Protein AF-A0A0N1IC76-F1 (afdb_monomer_lite)

Organism: Papilio machaon (NCBI:txid76193)

Secondary structure (DSSP, 8-state):
--------TT-SS--TTSS-TTS-HHHHHHHHHHHHHHHHHHHHHHHIIIII---SHHHHHHHHHHHHHHHHHHHHHHHHHHHHHHHHH----HHHHHHHHHHHHHHHHHHHHHHHHHT--

Structure (mmCIF, N/CA/C/O backbone):
data_AF-A0A0N1IC76-F1
#
_entry.id   AF-A0A0N1IC76-F1
#
loop_
_atom_site.group_PDB
_atom_site.id
_atom_site.type_symbol
_atom_site.label_atom_id
_atom_site.label_alt_id
_atom_site.label_comp_id
_atom_site.label_asym_id
_atom_site.label_entity_id
_atom_site.label_seq_id
_atom_site.pdbx_PDB_ins_code
_atom_site.Cartn_x
_atom_site.Cartn_y
_atom_site.Cartn_z
_atom_site.occupancy
_atom_site.B_iso_or_equiv
_atom_site.auth_seq_id
_atom_site.auth_comp_id
_atom_site.auth_asym_id
_atom_site.auth_atom_id
_atom_site.pdbx_PDB_model_num
ATOM 1 N N . MET A 1 1 ? -11.418 1.149 26.255 1.00 41.16 1 MET A N 1
ATOM 2 C CA . MET A 1 1 ? -11.822 -0.244 25.964 1.00 41.16 1 MET A CA 1
ATOM 3 C C . MET A 1 1 ? -10.660 -1.195 26.234 1.00 41.16 1 MET A C 1
ATOM 5 O O . MET A 1 1 ? -9.690 -1.192 25.490 1.00 41.16 1 MET A O 1
ATOM 9 N N . SER A 1 2 ? -10.721 -1.962 27.321 1.00 44.28 2 SER A N 1
ATOM 10 C CA . SER A 1 2 ? -9.754 -3.009 27.675 1.00 44.28 2 SER A CA 1
ATOM 11 C C . SER A 1 2 ? -10.360 -4.373 27.335 1.00 44.28 2 SER A C 1
ATOM 13 O O . SER A 1 2 ? -10.962 -5.020 28.189 1.00 44.28 2 SER A O 1
ATOM 15 N N . CYS A 1 3 ? -10.275 -4.785 26.073 1.00 51.03 3 CYS A N 1
ATOM 16 C CA . CYS A 1 3 ? -10.702 -6.116 25.638 1.00 51.03 3 CYS A CA 1
ATOM 17 C C . CYS A 1 3 ? -9.432 -6.891 25.272 1.00 51.03 3 CYS A C 1
ATOM 19 O O . CYS A 1 3 ? -8.650 -6.407 24.463 1.00 51.03 3 CYS A O 1
ATOM 21 N N . GLY A 1 4 ? -9.184 -8.020 25.940 1.00 60.69 4 GLY A N 1
ATOM 22 C CA . GLY A 1 4 ? -7.886 -8.700 25.997 1.00 60.69 4 GLY A CA 1
ATOM 23 C C . GLY A 1 4 ? -7.171 -8.841 24.651 1.00 60.69 4 GLY A C 1
ATOM 24 O O . GLY A 1 4 ? -7.616 -9.570 23.766 1.00 60.69 4 GLY A O 1
ATOM 25 N N . CYS A 1 5 ? -6.029 -8.166 24.529 1.00 61.59 5 CYS A N 1
ATOM 26 C CA . CYS A 1 5 ? -5.088 -8.318 23.424 1.00 61.59 5 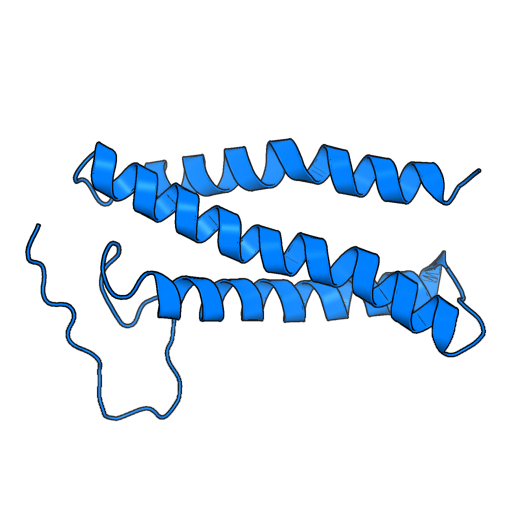CYS A CA 1
ATOM 27 C C . CYS A 1 5 ? -4.229 -9.578 23.637 1.00 61.59 5 CYS A C 1
ATOM 29 O O . CYS A 1 5 ? -3.007 -9.494 23.721 1.00 61.59 5 CYS A O 1
ATOM 31 N N . GLU A 1 6 ? -4.863 -10.736 23.820 1.00 64.62 6 GLU A N 1
ATOM 32 C CA . GLU A 1 6 ? -4.134 -11.975 24.080 1.00 64.62 6 GLU A CA 1
ATOM 33 C C . GLU A 1 6 ? -3.697 -12.614 22.760 1.00 64.62 6 GLU A C 1
ATOM 35 O O . GLU A 1 6 ? -4.513 -13.018 21.928 1.00 64.62 6 GLU A O 1
ATOM 40 N N . GLU A 1 7 ? -2.386 -12.662 22.542 1.00 63.03 7 GLU A N 1
ATOM 41 C CA . GLU A 1 7 ? -1.786 -13.299 21.377 1.00 63.03 7 GLU A CA 1
ATOM 42 C C . GLU A 1 7 ? -1.739 -14.823 21.561 1.00 63.03 7 GLU A C 1
ATOM 44 O O . GLU A 1 7 ? -1.282 -15.330 22.580 1.00 63.03 7 GLU A O 1
ATOM 49 N N . LYS A 1 8 ? -2.224 -15.587 20.572 1.00 64.00 8 LYS A N 1
ATOM 50 C CA . LYS A 1 8 ? -2.192 -17.059 20.626 1.00 64.00 8 LYS A CA 1
ATOM 51 C C . LYS A 1 8 ? -0.759 -17.562 20.374 1.00 64.00 8 LYS A C 1
ATOM 53 O O . LYS A 1 8 ? -0.281 -17.421 19.247 1.00 64.00 8 LYS A O 1
ATOM 58 N N . PRO A 1 9 ? -0.095 -18.220 21.343 1.00 65.38 9 PRO A N 1
ATOM 59 C CA . PRO A 1 9 ? 1.343 -18.510 21.272 1.00 65.38 9 PRO A CA 1
ATOM 60 C C . PRO A 1 9 ? 1.710 -19.682 20.345 1.00 65.38 9 PRO A C 1
ATOM 62 O O . PRO A 1 9 ? 2.877 -19.896 20.036 1.00 65.38 9 PRO A O 1
ATOM 65 N N . TRP A 1 10 ? 0.730 -20.457 19.873 1.00 65.12 10 TRP A N 1
ATOM 66 C CA . TRP A 1 10 ? 0.967 -21.731 19.178 1.00 65.12 10 TRP A CA 1
ATOM 67 C C . TRP A 1 10 ? 1.371 -21.592 17.701 1.00 65.12 10 TRP A C 1
ATOM 69 O O . TRP A 1 10 ? 1.649 -22.601 17.052 1.00 65.12 10 TRP A O 1
ATOM 79 N N . ARG A 1 11 ? 1.353 -20.381 17.122 1.00 69.25 11 ARG A N 1
ATOM 80 C CA . ARG A 1 11 ? 1.567 -20.180 15.680 1.00 69.25 11 ARG A CA 1
ATOM 81 C C . ARG A 1 11 ? 2.628 -19.124 15.391 1.00 69.25 11 ARG A C 1
ATOM 83 O O . ARG A 1 11 ? 2.499 -17.980 15.798 1.00 69.25 11 ARG A O 1
ATOM 90 N N . ASN A 1 12 ? 3.610 -19.483 14.562 1.00 71.75 12 ASN A N 1
ATOM 91 C CA . ASN A 1 12 ? 4.727 -18.612 14.160 1.00 71.75 12 ASN A CA 1
ATOM 92 C C . ASN A 1 12 ? 4.343 -17.519 13.128 1.00 71.75 12 ASN A C 1
ATOM 94 O O . ASN A 1 12 ? 5.196 -16.908 12.496 1.00 71.75 12 ASN A O 1
ATOM 98 N N . TYR A 1 13 ? 3.049 -17.301 12.877 1.00 73.75 13 TYR A N 1
ATOM 99 C CA . TYR A 1 13 ? 2.580 -16.236 11.990 1.00 73.75 13 TYR A CA 1
ATOM 100 C C . TYR A 1 13 ? 1.267 -15.654 12.499 1.00 73.75 13 TYR A C 1
ATOM 102 O O . TYR A 1 13 ? 0.348 -16.395 12.850 1.00 73.75 13 TYR A O 1
ATOM 110 N N . TYR A 1 14 ? 1.163 -14.329 12.486 1.00 75.94 14 TYR A N 1
ATOM 111 C CA . TYR A 1 14 ? -0.011 -13.582 12.931 1.00 75.94 14 TYR A CA 1
ATOM 112 C C . TYR A 1 14 ? -1.065 -13.497 11.808 1.00 75.94 14 TYR A C 1
ATOM 114 O O . TYR A 1 14 ? -0.721 -13.273 10.646 1.00 75.94 14 TYR A O 1
ATOM 122 N N . ARG A 1 15 ? -2.348 -13.714 12.125 1.00 79.06 15 ARG A N 1
ATOM 123 C CA . ARG A 1 15 ? -3.498 -13.507 11.223 1.00 79.06 15 ARG A CA 1
ATOM 124 C C . ARG A 1 15 ? -4.313 -12.323 11.717 1.00 79.06 15 ARG A C 1
ATOM 126 O O . ARG A 1 15 ? -4.383 -12.037 12.903 1.00 79.06 15 ARG A O 1
ATOM 133 N N . TYR A 1 16 ? -5.010 -11.697 10.777 1.00 74.81 16 TYR A N 1
ATOM 134 C CA . TYR A 1 16 ? -5.817 -10.509 11.030 1.00 74.81 16 TYR A CA 1
ATOM 135 C C . TYR A 1 16 ? -6.879 -10.693 12.133 1.00 74.81 16 TYR A C 1
ATOM 137 O O . TYR A 1 16 ? -7.124 -9.766 12.898 1.00 74.81 16 TYR A O 1
ATOM 145 N N . TYR A 1 17 ? -7.469 -11.888 12.241 1.00 75.56 17 TYR A N 1
ATOM 146 C CA . TYR A 1 17 ? -8.538 -12.210 13.198 1.00 75.56 17 TYR A CA 1
ATOM 147 C C . TYR A 1 17 ? -8.047 -12.884 14.491 1.00 75.56 17 TYR A C 1
ATOM 149 O O . TYR A 1 17 ? -8.853 -13.450 15.224 1.00 75.56 17 TYR A O 1
ATOM 157 N N . ASP A 1 18 ? -6.737 -12.890 14.766 1.00 74.00 18 ASP A N 1
ATOM 158 C CA . ASP A 1 18 ? -6.227 -13.528 15.987 1.00 74.00 18 ASP A CA 1
ATOM 159 C C . ASP A 1 18 ? -6.481 -12.677 17.246 1.00 74.00 18 ASP A C 1
ATOM 161 O O . ASP A 1 18 ? -6.692 -13.253 18.310 1.00 74.00 18 ASP A O 1
ATOM 165 N N . THR A 1 19 ? -6.518 -11.342 17.128 1.00 72.00 19 THR A N 1
ATOM 166 C CA . THR A 1 19 ? -6.900 -10.409 18.208 1.00 72.00 19 THR A CA 1
ATOM 167 C C . THR A 1 19 ? -8.152 -9.607 17.826 1.00 72.00 19 THR A C 1
ATOM 169 O O . THR A 1 19 ? -8.379 -9.380 16.627 1.00 72.00 19 THR A O 1
ATOM 172 N N . PRO A 1 20 ? -8.959 -9.148 18.806 1.00 72.69 20 PRO A N 1
ATOM 173 C CA . PRO A 1 20 ? -10.085 -8.250 18.540 1.00 72.69 20 PRO A CA 1
ATOM 174 C C . PRO A 1 20 ? -9.617 -6.943 17.882 1.00 72.69 20 PRO A C 1
ATOM 176 O O . PRO A 1 20 ? -8.442 -6.562 17.979 1.00 72.69 20 PRO A O 1
ATOM 179 N N . ASP A 1 21 ? -10.518 -6.271 17.167 1.00 68.44 21 ASP A N 1
ATOM 180 C CA . ASP A 1 21 ? -10.204 -4.992 16.532 1.00 68.44 21 ASP A CA 1
ATOM 181 C C . ASP A 1 21 ? -9.922 -3.915 17.595 1.00 68.44 21 ASP A C 1
ATOM 183 O O . ASP A 1 21 ? -10.458 -3.946 18.702 1.00 68.44 21 ASP A O 1
ATOM 187 N N . GLY A 1 22 ? -8.985 -3.006 17.304 1.00 65.81 22 GLY A N 1
ATOM 188 C CA . GLY A 1 22 ? -8.435 -2.056 18.282 1.00 65.81 22 GLY A CA 1
ATOM 189 C C . GLY A 1 22 ? -7.202 -2.545 19.058 1.00 65.81 22 GLY A C 1
ATOM 190 O O . GLY A 1 22 ? -6.476 -1.718 19.605 1.00 65.81 22 GLY A O 1
ATOM 191 N N . CYS A 1 23 ? -6.894 -3.847 19.048 1.00 70.00 23 CYS A N 1
ATOM 192 C CA . CYS A 1 23 ? -5.641 -4.406 19.577 1.00 70.00 23 CYS A CA 1
ATOM 193 C C . CYS A 1 23 ? -4.609 -4.646 18.464 1.00 70.00 23 CYS A C 1
ATOM 195 O O . CYS A 1 23 ? -4.969 -5.033 17.351 1.00 70.00 23 CYS A O 1
ATOM 197 N N . ASP A 1 24 ? -3.315 -4.495 18.783 1.00 74.25 24 ASP A N 1
ATOM 198 C CA . ASP A 1 24 ? -2.191 -4.867 17.903 1.00 74.25 24 ASP A CA 1
ATOM 199 C C . ASP A 1 24 ? -2.297 -4.295 16.470 1.00 74.25 24 ASP A C 1
ATOM 201 O O . ASP A 1 24 ? -1.997 -4.951 15.467 1.00 74.25 24 ASP A O 1
ATOM 205 N N . VAL A 1 25 ? -2.699 -3.021 16.372 1.00 75.12 25 VAL A N 1
ATOM 206 C CA . VAL A 1 25 ? -2.944 -2.310 15.102 1.00 75.12 25 VAL A CA 1
ATOM 207 C C . VAL A 1 25 ? -1.757 -2.430 14.139 1.00 75.12 25 VAL A C 1
ATOM 209 O O . VAL A 1 25 ? -1.950 -2.666 12.947 1.00 75.12 25 VAL A O 1
ATOM 212 N N . GLY A 1 26 ? -0.524 -2.357 14.651 1.00 78.81 26 GLY A N 1
ATOM 213 C CA . GLY A 1 26 ? 0.690 -2.528 13.849 1.00 78.81 26 GLY A CA 1
ATOM 214 C C . GLY A 1 26 ? 0.806 -3.914 13.203 1.00 78.81 26 GLY A C 1
ATOM 215 O O . GLY A 1 26 ? 1.056 -4.012 12.001 1.00 78.81 26 GLY A O 1
ATOM 216 N N . LYS A 1 27 ? 0.557 -4.993 13.959 1.00 80.31 27 LYS A N 1
ATOM 217 C CA . LYS A 1 27 ? 0.599 -6.368 13.427 1.00 80.31 27 LYS A CA 1
ATOM 218 C C . LYS A 1 27 ? -0.505 -6.577 12.379 1.00 80.31 27 LYS A C 1
ATOM 220 O O . LYS A 1 27 ? -0.258 -7.194 11.342 1.00 80.31 27 LYS A O 1
ATOM 225 N N . LYS A 1 28 ? -1.696 -6.000 12.592 1.00 81.31 28 LYS A N 1
ATOM 226 C CA . LYS A 1 28 ? -2.812 -6.044 11.629 1.00 81.31 28 LYS A CA 1
ATOM 227 C C . LYS A 1 28 ? -2.502 -5.290 10.332 1.00 81.31 28 LYS A C 1
ATOM 229 O O . LYS A 1 28 ? -2.758 -5.844 9.266 1.00 81.31 28 LYS A O 1
ATOM 234 N N . ILE A 1 29 ? -1.891 -4.102 10.407 1.00 85.12 29 ILE A N 1
ATOM 235 C CA . ILE A 1 29 ? -1.424 -3.340 9.231 1.00 85.12 29 ILE A CA 1
ATOM 236 C C . ILE A 1 29 ? -0.426 -4.166 8.408 1.00 85.12 29 ILE A C 1
ATOM 238 O O . ILE A 1 29 ? -0.501 -4.206 7.179 1.00 85.12 29 ILE A O 1
ATOM 242 N N . LEU A 1 30 ? 0.512 -4.854 9.065 1.00 85.50 30 LEU A N 1
ATOM 243 C CA . LEU A 1 30 ? 1.493 -5.695 8.372 1.00 85.50 30 LEU A CA 1
ATOM 244 C C . LEU A 1 30 ? 0.834 -6.889 7.670 1.00 85.50 30 LEU A C 1
ATOM 246 O O . LEU A 1 30 ? 1.183 -7.220 6.538 1.00 85.50 30 LEU A O 1
ATOM 250 N N . VAL A 1 31 ? -0.163 -7.512 8.297 1.00 86.06 31 VAL A N 1
ATOM 251 C CA . VAL A 1 31 ? -0.907 -8.611 7.672 1.00 86.06 31 VAL A CA 1
ATOM 252 C C . VAL A 1 31 ? -1.749 -8.134 6.486 1.00 86.06 31 VAL A C 1
ATOM 254 O O . VAL A 1 31 ? -1.726 -8.773 5.435 1.00 86.06 31 VAL A O 1
ATOM 257 N N . THR A 1 32 ? -2.462 -7.012 6.601 1.00 85.12 32 THR A N 1
ATOM 258 C CA . THR A 1 32 ? -3.288 -6.496 5.494 1.00 85.12 32 THR A CA 1
ATOM 259 C C . THR A 1 32 ? -2.460 -5.951 4.344 1.00 85.12 32 THR A C 1
ATOM 261 O O . THR A 1 32 ? -2.798 -6.192 3.186 1.00 85.12 32 THR A O 1
ATOM 264 N N . SER A 1 33 ? -1.343 -5.286 4.634 1.00 86.12 33 SER A N 1
ATOM 265 C CA . SER A 1 33 ? -0.391 -4.870 3.603 1.00 86.12 33 SER A CA 1
ATOM 266 C C . SER A 1 33 ? 0.234 -6.070 2.891 1.00 86.12 33 SER A C 1
ATOM 268 O O . SER A 1 33 ? 0.369 -6.018 1.673 1.00 86.12 33 SER A O 1
ATOM 270 N N . ARG A 1 34 ? 0.514 -7.184 3.589 1.00 86.25 34 ARG A N 1
ATOM 271 C CA . ARG A 1 34 ? 0.959 -8.441 2.960 1.00 86.25 34 ARG A CA 1
ATOM 272 C C . ARG A 1 34 ? -0.089 -9.027 2.009 1.00 86.25 34 ARG A C 1
ATOM 274 O O . ARG A 1 34 ? 0.264 -9.509 0.938 1.00 86.25 34 ARG A O 1
ATOM 281 N N . TYR A 1 35 ? -1.373 -8.983 2.363 1.00 86.56 35 TYR A N 1
ATOM 282 C CA . TYR A 1 35 ? -2.427 -9.389 1.425 1.00 86.56 35 TYR A CA 1
ATOM 283 C C . TYR A 1 35 ? -2.498 -8.448 0.215 1.00 86.56 35 TYR A C 1
ATOM 285 O O . TYR A 1 35 ? -2.604 -8.916 -0.919 1.00 86.56 35 TYR A O 1
ATOM 293 N N . GLY A 1 36 ? -2.360 -7.137 0.439 1.00 84.12 36 GLY A N 1
ATOM 294 C CA . GLY A 1 36 ? -2.303 -6.133 -0.623 1.00 84.12 36 GLY A CA 1
ATOM 295 C C . GLY A 1 36 ? -1.106 -6.308 -1.563 1.00 84.12 36 GLY A C 1
ATOM 296 O O . GLY A 1 36 ? -1.267 -6.203 -2.777 1.00 84.12 36 GLY A O 1
ATOM 297 N N . THR A 1 37 ? 0.081 -6.638 -1.042 1.00 87.06 37 THR A N 1
ATOM 298 C CA . THR A 1 37 ? 1.265 -6.897 -1.876 1.00 87.06 37 THR A CA 1
ATOM 299 C C . THR A 1 37 ? 1.105 -8.157 -2.714 1.00 87.06 37 THR A C 1
ATOM 301 O O . THR A 1 37 ? 1.445 -8.126 -3.892 1.00 87.06 37 THR A O 1
ATOM 304 N N . ILE A 1 38 ? 0.560 -9.244 -2.154 1.00 88.88 38 ILE A N 1
ATOM 305 C CA . ILE A 1 38 ? 0.309 -10.486 -2.904 1.00 88.88 38 ILE A CA 1
ATOM 306 C C . ILE A 1 38 ? -0.677 -10.224 -4.049 1.00 88.88 38 ILE A C 1
ATOM 308 O O . ILE A 1 38 ? -0.395 -10.583 -5.191 1.00 88.88 38 ILE A O 1
ATOM 312 N N . ALA A 1 39 ? -1.792 -9.544 -3.767 1.00 86.62 39 ALA A N 1
ATOM 313 C CA . ALA A 1 39 ? -2.765 -9.172 -4.792 1.00 86.62 39 ALA A CA 1
ATOM 314 C C . ALA A 1 39 ? -2.143 -8.261 -5.866 1.00 86.62 39 ALA A C 1
ATOM 316 O O . ALA A 1 39 ? -2.361 -8.470 -7.058 1.00 86.62 39 ALA A O 1
ATOM 317 N N . GLY A 1 40 ? -1.315 -7.295 -5.457 1.00 83.62 40 GLY A N 1
ATOM 318 C CA . GLY A 1 40 ? -0.624 -6.404 -6.384 1.00 83.62 40 GLY A CA 1
ATOM 319 C C . GLY A 1 40 ? 0.449 -7.073 -7.224 1.00 83.62 40 GLY A C 1
ATOM 320 O O . GLY A 1 40 ? 0.622 -6.686 -8.374 1.00 83.62 40 GLY A O 1
ATOM 321 N N . MET A 1 41 ? 1.119 -8.105 -6.710 1.00 86.44 41 MET A N 1
ATOM 322 C CA . MET A 1 41 ? 2.050 -8.898 -7.511 1.00 86.44 41 MET A CA 1
ATOM 323 C C . MET A 1 41 ? 1.311 -9.684 -8.587 1.00 86.44 41 MET A C 1
ATOM 325 O O . MET A 1 41 ? 1.741 -9.674 -9.734 1.00 86.44 41 MET A O 1
ATOM 329 N N . ILE A 1 42 ? 0.175 -10.303 -8.252 1.00 87.81 42 ILE A N 1
ATOM 330 C CA . ILE A 1 42 ? -0.656 -11.003 -9.240 1.00 87.81 42 ILE A CA 1
ATOM 331 C C . ILE A 1 42 ? -1.128 -10.008 -10.306 1.00 87.81 42 ILE A C 1
ATOM 333 O O . ILE A 1 42 ? -0.935 -10.240 -11.497 1.00 87.81 42 ILE A O 1
ATOM 337 N N . PHE A 1 43 ? -1.657 -8.854 -9.901 1.00 83.62 43 PHE A N 1
ATOM 338 C CA . PHE A 1 43 ? -2.102 -7.833 -10.849 1.00 83.62 43 PHE A CA 1
ATOM 339 C C . PHE A 1 43 ? -0.962 -7.329 -11.751 1.00 83.62 43 PHE A C 1
ATOM 341 O O . PHE A 1 43 ? -1.123 -7.265 -12.967 1.00 83.62 43 PHE A O 1
ATOM 348 N N . ALA A 1 44 ? 0.218 -7.068 -11.182 1.00 82.06 44 ALA A N 1
ATOM 349 C CA . ALA A 1 44 ? 1.403 -6.667 -11.937 1.00 82.06 44 ALA A CA 1
ATOM 350 C C . ALA A 1 44 ? 1.890 -7.755 -12.908 1.00 82.06 44 ALA A C 1
ATOM 352 O O . ALA A 1 44 ? 2.308 -7.431 -14.017 1.00 82.06 44 ALA A O 1
ATOM 353 N N . THR A 1 45 ? 1.817 -9.040 -12.528 1.00 84.31 45 THR A N 1
ATOM 354 C CA . THR A 1 45 ? 2.161 -10.143 -13.442 1.00 84.31 45 THR A CA 1
ATOM 355 C C . THR A 1 45 ? 1.238 -10.155 -14.657 1.00 84.31 45 THR A C 1
ATOM 357 O O . THR A 1 45 ? 1.730 -10.234 -15.779 1.00 84.31 45 THR A O 1
ATOM 360 N N . TYR A 1 46 ? -0.074 -9.993 -14.460 1.00 84.56 46 TYR A N 1
ATOM 361 C CA . TYR A 1 46 ? -1.029 -9.903 -15.565 1.00 84.56 46 TYR A CA 1
ATOM 362 C C . TYR A 1 46 ? -0.790 -8.663 -16.436 1.00 84.56 46 TYR A C 1
ATOM 364 O O . TYR A 1 46 ? -0.787 -8.780 -17.658 1.00 84.56 46 TYR A O 1
ATOM 372 N N . ASP A 1 47 ? -0.532 -7.501 -15.832 1.00 80.06 47 ASP A N 1
ATOM 373 C CA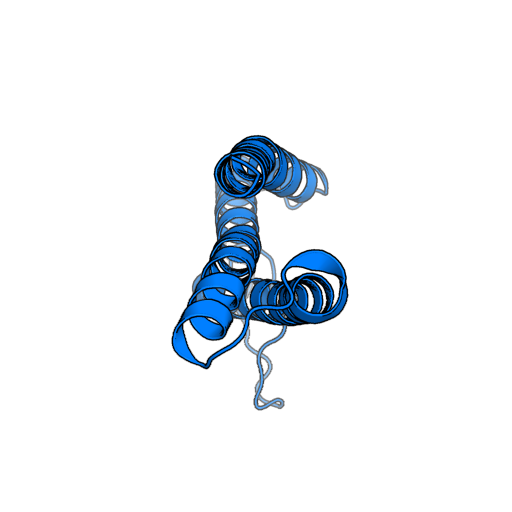 . ASP A 1 47 ? -0.277 -6.253 -16.564 1.00 80.06 47 ASP A CA 1
ATOM 374 C C . ASP A 1 47 ? 0.976 -6.329 -17.452 1.00 80.06 47 ASP A C 1
ATOM 376 O O . ASP A 1 47 ? 0.957 -5.930 -18.619 1.00 80.06 47 ASP A O 1
ATOM 380 N N . VAL A 1 48 ? 2.063 -6.904 -16.932 1.00 79.88 48 VAL A N 1
ATOM 381 C CA . VAL A 1 48 ? 3.312 -7.069 -17.688 1.00 79.88 48 VAL A CA 1
ATOM 382 C C . VAL A 1 48 ? 3.167 -8.106 -18.801 1.00 79.88 48 VAL A C 1
ATOM 384 O O . VAL A 1 48 ? 3.715 -7.891 -19.882 1.00 79.88 48 VAL A O 1
ATOM 387 N N . LEU A 1 49 ? 2.427 -9.196 -18.560 1.00 81.50 49 LEU A N 1
ATOM 388 C CA . LEU A 1 49 ? 2.242 -10.279 -19.530 1.00 81.50 49 LEU A CA 1
ATOM 389 C C . LEU A 1 49 ? 1.256 -9.936 -20.655 1.00 81.50 49 LEU A C 1
ATOM 391 O O . LEU A 1 49 ? 1.490 -10.356 -21.781 1.00 81.50 49 LEU A O 1
ATOM 395 N N . MET A 1 50 ? 0.159 -9.223 -20.372 1.00 78.19 50 MET A N 1
ATOM 396 C CA . MET A 1 50 ? -0.877 -8.933 -21.379 1.00 78.19 50 MET A CA 1
ATOM 397 C C . MET A 1 50 ? -0.743 -7.563 -22.042 1.00 78.19 50 MET A C 1
ATOM 399 O O . MET A 1 50 ? -1.025 -7.448 -23.233 1.00 78.19 50 MET A O 1
ATOM 403 N N . PHE A 1 51 ? -0.364 -6.522 -21.297 1.00 71.25 51 PHE A N 1
ATOM 404 C CA . PHE A 1 51 ? -0.472 -5.144 -21.785 1.00 71.25 51 PHE A CA 1
ATOM 405 C C . PHE A 1 51 ? 0.894 -4.523 -22.052 1.00 71.25 51 PHE A C 1
ATOM 407 O O . PHE A 1 51 ? 1.210 -4.173 -23.187 1.00 71.25 51 PHE A O 1
ATOM 414 N N . SER A 1 52 ? 1.724 -4.404 -21.014 1.00 66.25 52 SER A N 1
ATOM 415 C CA . SER A 1 52 ? 2.929 -3.575 -21.088 1.00 66.25 52 SER A CA 1
ATOM 416 C C . SER A 1 52 ? 4.088 -4.206 -21.863 1.00 66.25 52 SER A C 1
ATOM 418 O O . SER A 1 52 ? 4.958 -3.456 -22.297 1.00 66.25 52 SER A O 1
ATOM 420 N N . HIS A 1 53 ? 4.145 -5.542 -21.996 1.00 71.88 53 HIS A N 1
ATOM 421 C CA . HIS A 1 53 ? 5.263 -6.282 -22.615 1.00 71.88 53 HIS A CA 1
ATOM 422 C C . HIS A 1 53 ? 6.636 -5.674 -22.274 1.00 71.88 53 HIS A C 1
ATOM 424 O O . HIS A 1 53 ? 7.484 -5.466 -23.142 1.00 71.88 53 HIS A O 1
ATOM 430 N N . ALA A 1 54 ? 6.829 -5.296 -21.007 1.00 67.25 54 ALA A N 1
ATOM 431 C CA . ALA A 1 54 ? 7.969 -4.487 -20.607 1.00 67.25 54 ALA A CA 1
ATOM 432 C C . ALA A 1 54 ? 9.266 -5.279 -20.825 1.00 67.25 54 ALA A C 1
ATOM 434 O O . ALA A 1 54 ? 9.488 -6.312 -20.194 1.00 67.25 54 ALA A O 1
ATOM 435 N N . VAL A 1 55 ? 10.127 -4.795 -21.722 1.00 70.50 55 VAL A N 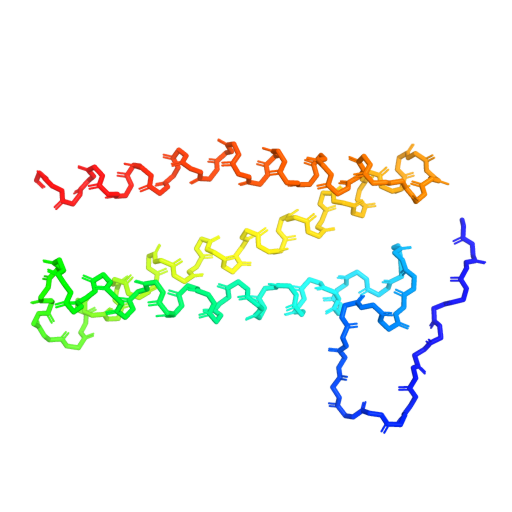1
ATOM 436 C CA . VAL A 1 55 ? 11.390 -5.459 -22.057 1.00 70.50 55 VAL A CA 1
ATOM 437 C C . VAL A 1 55 ? 12.506 -4.883 -21.187 1.00 70.50 55 VAL A C 1
ATOM 439 O O . VAL A 1 55 ? 12.820 -3.697 -21.262 1.00 70.50 55 VAL A O 1
ATOM 442 N N . GLY A 1 56 ? 13.111 -5.729 -20.352 1.00 79.56 56 GLY A N 1
ATOM 443 C CA . GLY A 1 56 ? 14.231 -5.369 -19.478 1.00 79.56 56 GLY A CA 1
ATOM 444 C C . GLY A 1 56 ? 13.875 -5.289 -17.990 1.00 79.56 56 GLY A C 1
ATOM 445 O O . GLY A 1 56 ? 12.736 -5.061 -17.595 1.00 79.56 56 GLY A O 1
ATOM 446 N N . LEU A 1 57 ? 14.885 -5.468 -17.137 1.00 79.00 57 LEU A N 1
ATOM 447 C CA . LEU A 1 57 ? 14.712 -5.649 -15.688 1.00 79.00 57 LEU A CA 1
ATOM 448 C C . LEU A 1 57 ? 14.202 -4.381 -14.979 1.00 79.00 57 LEU A C 1
ATOM 450 O O . LEU A 1 57 ? 13.299 -4.447 -14.151 1.00 79.00 57 LEU A O 1
ATOM 454 N N . VAL A 1 58 ? 14.744 -3.216 -15.339 1.00 82.88 58 VAL A N 1
ATOM 455 C CA . VAL A 1 58 ? 14.385 -1.914 -14.750 1.00 82.88 58 VAL A CA 1
ATOM 456 C C . VAL A 1 58 ? 12.930 -1.499 -15.040 1.00 82.88 58 VAL A C 1
ATOM 458 O O . VAL A 1 58 ? 12.222 -1.166 -14.087 1.00 82.88 58 VAL A O 1
ATOM 461 N N . PRO A 1 59 ? 12.434 -1.517 -16.297 1.00 79.75 59 PRO A N 1
ATOM 462 C CA . PRO A 1 59 ? 11.046 -1.146 -16.583 1.00 79.75 59 PRO A CA 1
ATOM 463 C C . PRO A 1 59 ? 10.038 -2.137 -15.991 1.00 79.75 59 PRO A C 1
ATOM 465 O O . PRO A 1 59 ? 8.997 -1.705 -15.495 1.00 79.75 59 PRO A O 1
ATOM 468 N N . VAL A 1 60 ? 10.368 -3.435 -15.950 1.00 80.50 60 VAL A N 1
ATOM 469 C CA . VAL A 1 60 ? 9.554 -4.443 -15.255 1.00 80.50 60 VAL A CA 1
ATOM 470 C C . VAL A 1 60 ? 9.471 -4.116 -13.766 1.00 80.50 60 VAL A C 1
ATOM 472 O O . VAL A 1 60 ? 8.374 -3.992 -13.231 1.00 80.50 60 VAL A O 1
ATOM 475 N N . LEU A 1 61 ? 10.598 -3.881 -13.089 1.00 83.25 61 LEU A N 1
ATOM 476 C CA . LEU A 1 61 ? 10.584 -3.580 -11.655 1.00 83.25 61 LEU A CA 1
ATOM 477 C C . LEU A 1 61 ? 9.782 -2.307 -11.338 1.00 83.25 61 LEU A C 1
ATOM 479 O O . LEU A 1 61 ? 9.026 -2.274 -10.366 1.00 83.25 61 LEU A O 1
ATOM 483 N N . LYS A 1 62 ? 9.904 -1.274 -12.183 1.00 84.06 62 LYS A N 1
ATOM 484 C CA . LYS A 1 62 ? 9.142 -0.025 -12.052 1.00 84.06 62 LYS A CA 1
ATOM 485 C C . LYS A 1 62 ? 7.635 -0.276 -12.169 1.00 84.06 62 LYS A C 1
ATOM 487 O O . LYS A 1 62 ? 6.891 0.211 -11.324 1.00 84.06 62 LYS A O 1
ATOM 492 N N . ARG A 1 63 ? 7.202 -1.072 -13.154 1.00 79.00 63 ARG A N 1
ATOM 493 C CA . ARG A 1 63 ? 5.797 -1.486 -13.349 1.00 79.00 63 ARG A CA 1
ATOM 494 C C . ARG A 1 63 ? 5.251 -2.286 -12.166 1.00 79.00 63 ARG A C 1
ATOM 496 O O . ARG A 1 63 ? 4.137 -2.052 -11.706 1.00 79.00 63 ARG A O 1
ATOM 503 N N . TYR A 1 64 ? 6.050 -3.198 -11.620 1.00 82.94 64 TYR A N 1
ATOM 504 C CA . TYR A 1 64 ? 5.660 -3.928 -10.414 1.00 82.94 64 TYR A CA 1
ATOM 505 C C . TYR A 1 64 ? 5.504 -2.984 -9.223 1.00 82.94 64 TYR A C 1
ATOM 507 O O . TYR A 1 64 ? 4.493 -3.038 -8.528 1.00 82.94 64 TYR A O 1
ATOM 515 N N . ALA A 1 65 ? 6.452 -2.070 -9.012 1.00 84.62 65 ALA A N 1
ATOM 516 C CA . ALA A 1 65 ? 6.368 -1.098 -7.929 1.00 84.62 65 ALA A CA 1
ATOM 517 C C . ALA A 1 65 ? 5.130 -0.190 -8.057 1.00 84.62 65 ALA A C 1
ATOM 519 O O . ALA A 1 65 ? 4.467 0.069 -7.052 1.00 84.62 65 ALA A O 1
ATOM 520 N N . THR A 1 66 ? 4.769 0.244 -9.270 1.00 83.12 66 THR A N 1
ATOM 521 C CA . THR A 1 66 ? 3.597 1.109 -9.497 1.00 83.12 66 THR A CA 1
ATOM 522 C C . THR A 1 66 ? 2.267 0.435 -9.174 1.00 83.12 66 THR A C 1
ATOM 524 O O . THR A 1 66 ? 1.334 1.138 -8.808 1.00 83.12 66 THR A O 1
ATOM 527 N N . HIS A 1 67 ? 2.173 -0.896 -9.246 1.00 82.00 67 HIS A N 1
ATOM 528 C CA . HIS A 1 67 ? 0.953 -1.641 -8.898 1.00 82.00 67 HIS A CA 1
ATOM 529 C C . HIS A 1 67 ? 0.964 -2.155 -7.455 1.00 82.00 67 HIS A C 1
ATOM 531 O O . HIS A 1 67 ? -0.017 -2.018 -6.722 1.00 82.00 67 HIS A O 1
ATOM 537 N N . VAL A 1 68 ? 2.095 -2.707 -7.013 1.00 85.44 68 VAL A N 1
ATOM 538 C CA . VAL A 1 68 ? 2.243 -3.324 -5.688 1.00 85.44 68 VAL A CA 1
ATOM 539 C C . VAL A 1 68 ? 2.175 -2.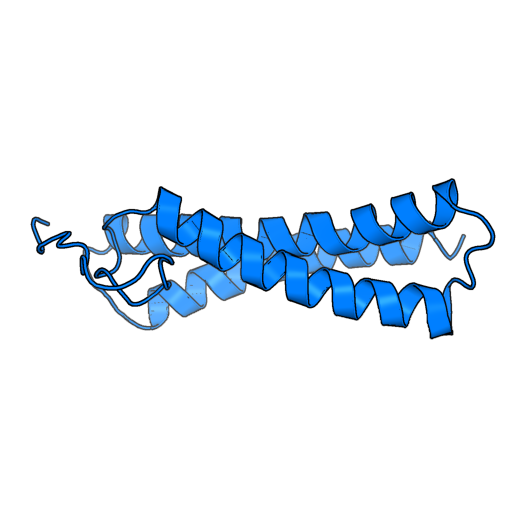282 -4.576 1.00 85.44 68 VAL A C 1
ATOM 541 O O . VAL A 1 68 ? 1.496 -2.509 -3.576 1.00 85.44 68 VAL A O 1
ATOM 544 N N . VAL A 1 69 ? 2.842 -1.132 -4.730 1.00 86.06 69 VAL A N 1
ATOM 545 C CA . VAL A 1 69 ? 2.903 -0.109 -3.671 1.00 86.06 69 VAL A CA 1
ATOM 546 C C . VAL A 1 69 ? 1.515 0.461 -3.349 1.00 86.06 69 VAL A C 1
ATOM 548 O O . VAL A 1 69 ? 1.152 0.480 -2.169 1.00 86.06 69 VAL A O 1
ATOM 551 N N . PRO A 1 70 ? 0.686 0.876 -4.328 1.00 83.00 70 PRO A N 1
ATOM 552 C CA . PRO A 1 70 ? -0.666 1.339 -4.038 1.00 83.00 70 PRO A CA 1
ATOM 553 C C . PRO A 1 70 ? -1.540 0.282 -3.368 1.00 83.00 70 PRO A C 1
ATOM 555 O O . PRO A 1 70 ? -2.248 0.624 -2.424 1.00 83.00 70 PRO A O 1
ATOM 558 N N . LEU A 1 71 ? -1.477 -0.979 -3.806 1.00 81.81 71 LEU A N 1
ATOM 5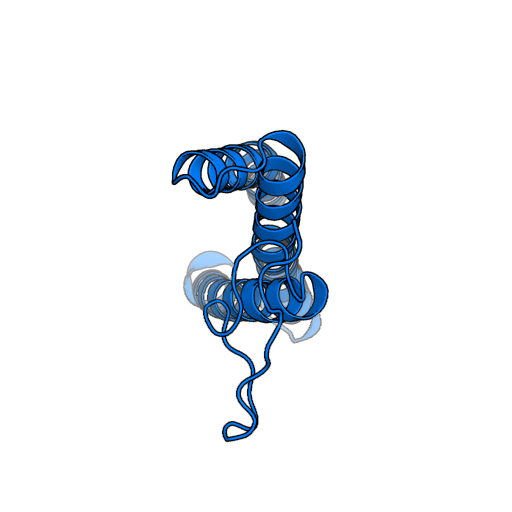59 C CA . LEU A 1 71 ? -2.301 -2.061 -3.257 1.00 81.81 71 LEU A CA 1
ATOM 560 C C . LEU A 1 71 ? -1.869 -2.465 -1.841 1.00 81.81 71 LEU A C 1
ATOM 562 O O . LEU A 1 71 ? -2.712 -2.661 -0.965 1.00 81.81 71 LEU A O 1
ATOM 566 N N . ALA A 1 72 ? -0.564 -2.489 -1.571 1.00 84.56 72 ALA A N 1
ATOM 567 C CA . ALA A 1 72 ? -0.029 -2.677 -0.225 1.00 84.56 72 ALA A CA 1
ATOM 568 C C . ALA A 1 72 ? -0.499 -1.569 0.726 1.00 84.56 72 ALA A C 1
ATOM 570 O O . ALA A 1 72 ? -1.009 -1.828 1.820 1.00 84.56 72 ALA A O 1
ATOM 571 N N . LEU A 1 73 ? -0.373 -0.317 0.283 1.00 84.75 73 LEU A N 1
ATOM 572 C CA . LEU A 1 73 ? -0.821 0.825 1.062 1.00 84.75 73 LEU A CA 1
ATOM 573 C C . LEU A 1 73 ? -2.346 0.856 1.201 1.00 84.75 73 LEU A C 1
ATOM 575 O O . LEU A 1 73 ? -2.845 1.397 2.185 1.00 84.75 73 LEU A O 1
ATOM 579 N N . MET A 1 74 ? -3.100 0.315 0.242 1.00 82.69 74 MET A N 1
ATOM 580 C CA . MET A 1 74 ? -4.557 0.207 0.315 1.00 82.69 74 MET A CA 1
ATOM 581 C C . MET A 1 74 ? -4.956 -0.632 1.530 1.00 82.69 74 MET A C 1
ATOM 583 O O . MET A 1 74 ? -5.696 -0.144 2.385 1.00 82.69 74 MET A O 1
ATOM 587 N N . GLY A 1 75 ? -4.339 -1.808 1.693 1.00 81.69 75 GLY A N 1
ATOM 588 C CA . GLY A 1 75 ? -4.515 -2.657 2.875 1.00 81.69 75 GLY A CA 1
ATOM 589 C C . GLY A 1 75 ? -4.146 -1.957 4.189 1.00 81.69 75 GLY A C 1
ATOM 590 O O . GLY A 1 75 ? -4.894 -2.046 5.163 1.00 81.69 75 GLY A O 1
ATOM 591 N N . ALA A 1 76 ? -3.048 -1.193 4.206 1.00 84.50 76 ALA A N 1
ATOM 592 C CA . ALA A 1 76 ? -2.633 -0.429 5.385 1.00 84.50 76 ALA A CA 1
ATOM 593 C C . ALA A 1 76 ? -3.625 0.698 5.737 1.00 84.50 76 ALA A C 1
ATOM 595 O O . ALA A 1 76 ? -4.063 0.818 6.882 1.00 84.50 76 ALA A O 1
ATOM 596 N N . THR A 1 77 ? -4.028 1.504 4.749 1.00 84.25 77 THR A N 1
ATOM 597 C CA . THR A 1 77 ? -4.995 2.599 4.944 1.00 84.25 77 THR A CA 1
ATOM 598 C C . THR A 1 77 ? -6.354 2.089 5.398 1.00 84.25 77 THR A C 1
ATOM 600 O O . THR A 1 77 ? -6.938 2.677 6.301 1.00 84.25 77 THR A O 1
ATOM 603 N N . PHE A 1 78 ? -6.820 0.965 4.845 1.00 80.25 78 PHE A N 1
ATOM 604 C CA . PHE A 1 78 ? -8.035 0.298 5.293 1.00 80.25 78 PHE A CA 1
ATOM 605 C C . PHE A 1 78 ? -7.967 0.002 6.794 1.00 80.25 78 PHE A C 1
ATOM 607 O O . PHE A 1 78 ? -8.833 0.438 7.543 1.00 80.25 78 PHE A O 1
ATOM 614 N N . THR A 1 79 ? -6.896 -0.642 7.266 1.00 81.06 79 THR A N 1
ATOM 615 C CA . THR A 1 79 ? -6.755 -0.963 8.694 1.00 81.06 79 THR A CA 1
ATOM 616 C C . THR A 1 79 ? -6.640 0.259 9.590 1.00 81.06 79 THR A C 1
ATOM 618 O O . THR A 1 79 ? -7.205 0.259 10.680 1.00 81.06 79 THR A O 1
ATOM 621 N N . VAL A 1 80 ? -5.944 1.308 9.153 1.00 84.06 80 VAL A N 1
ATOM 622 C CA . VAL A 1 80 ? -5.833 2.551 9.927 1.00 84.06 80 VAL A CA 1
ATOM 623 C C . VAL A 1 80 ? -7.200 3.216 10.062 1.00 84.06 80 VAL A C 1
ATOM 625 O O . VAL A 1 80 ? -7.590 3.582 11.166 1.00 84.06 80 VAL A O 1
ATOM 628 N N . VAL A 1 81 ? -7.953 3.321 8.965 1.00 81.88 81 VAL A N 1
ATOM 629 C CA . VAL A 1 81 ? -9.279 3.951 8.961 1.00 81.88 81 VAL A CA 1
ATOM 630 C C . VAL A 1 81 ? -10.281 3.128 9.770 1.00 81.88 81 VAL A C 1
ATOM 632 O O . VAL A 1 81 ? -11.009 3.703 10.573 1.00 81.88 81 VAL A O 1
ATOM 635 N N . SER A 1 82 ? -10.283 1.800 9.634 1.00 77.50 82 SER A N 1
ATOM 636 C CA . SER A 1 82 ? -11.158 0.919 10.416 1.00 77.50 82 SER A CA 1
ATOM 637 C C . SER A 1 82 ? -10.875 1.025 11.919 1.00 77.50 82 SER A C 1
ATOM 639 O O . SER A 1 82 ? -11.810 1.155 12.704 1.00 77.50 82 SER A O 1
ATOM 641 N N . ASN A 1 83 ? -9.600 1.060 12.332 1.00 75.56 83 ASN A N 1
ATOM 642 C CA . ASN A 1 83 ? -9.229 1.239 13.742 1.00 75.56 83 ASN A CA 1
ATOM 643 C C . ASN A 1 83 ? -9.509 2.660 14.259 1.00 75.56 83 ASN A C 1
ATOM 645 O O . ASN A 1 83 ? -9.851 2.828 15.428 1.00 75.56 83 ASN A O 1
ATOM 649 N N . ALA A 1 84 ? -9.374 3.690 13.420 1.00 78.25 84 ALA A N 1
ATOM 650 C CA . ALA A 1 84 ? -9.745 5.058 13.784 1.00 78.25 84 ALA A CA 1
ATOM 651 C C . ALA A 1 84 ? -11.267 5.196 13.966 1.00 78.25 84 ALA A C 1
ATOM 653 O O . ALA A 1 84 ? -11.720 5.808 14.930 1.00 78.25 84 ALA A O 1
ATOM 654 N N . ALA A 1 85 ? -12.059 4.576 13.085 1.00 74.56 85 ALA A N 1
ATOM 655 C CA . ALA A 1 85 ? -13.515 4.528 13.201 1.00 74.56 85 ALA A CA 1
ATOM 656 C C . ALA A 1 85 ? -13.965 3.753 14.450 1.00 74.56 85 ALA A C 1
ATOM 658 O O . ALA A 1 85 ? -14.876 4.198 15.149 1.00 74.56 85 ALA A O 1
ATOM 659 N N . LEU A 1 86 ? -13.284 2.647 14.768 1.00 72.94 86 LEU A N 1
ATOM 660 C CA . LEU A 1 86 ? -13.528 1.871 15.981 1.00 72.94 86 LEU A CA 1
ATOM 661 C C . LEU A 1 86 ? -13.262 2.695 17.248 1.00 72.94 86 LEU A C 1
ATOM 663 O O . LEU A 1 86 ? -14.098 2.707 18.145 1.00 72.94 86 LEU A O 1
ATOM 667 N N . GLN A 1 87 ? -12.144 3.427 17.307 1.00 72.12 87 GLN A N 1
ATOM 668 C CA . GLN A 1 87 ? -11.836 4.322 18.431 1.00 72.12 87 GLN A CA 1
ATOM 669 C C . GLN A 1 87 ? -12.860 5.453 18.576 1.00 72.12 87 GLN A C 1
ATOM 671 O O . GLN A 1 87 ? -13.189 5.836 19.691 1.00 72.12 87 GLN A O 1
ATOM 676 N N . ALA A 1 88 ? -13.387 5.973 17.464 1.00 75.62 88 ALA A N 1
ATOM 677 C CA . ALA A 1 88 ? -14.366 7.056 17.487 1.00 75.62 88 ALA A CA 1
ATOM 678 C C . ALA A 1 88 ? -15.784 6.602 17.879 1.00 75.62 88 ALA A C 1
ATOM 680 O O . ALA A 1 88 ? -16.550 7.400 18.416 1.00 75.62 88 ALA A O 1
ATOM 681 N N . ARG A 1 89 ? -16.166 5.353 17.576 1.00 68.50 89 ARG A N 1
ATOM 682 C CA . ARG A 1 89 ? -17.523 4.831 17.828 1.00 68.50 89 ARG A CA 1
ATOM 683 C C . ARG A 1 89 ? -17.620 3.846 18.989 1.00 68.50 89 ARG A C 1
ATOM 685 O O . ARG A 1 89 ? -18.738 3.531 19.385 1.00 68.50 89 ARG A O 1
ATOM 692 N N . GLU A 1 90 ? -16.491 3.336 19.483 1.00 70.44 90 GLU A N 1
ATOM 693 C CA . GLU A 1 90 ? -16.391 2.295 20.522 1.00 70.44 90 GLU A CA 1
ATOM 694 C C . GLU A 1 90 ? -17.289 1.068 20.255 1.00 70.44 90 GLU A C 1
ATOM 696 O O . GLU A 1 90 ? -17.704 0.349 21.163 1.00 70.44 90 GLU A O 1
ATOM 701 N N . ARG A 1 91 ? -17.623 0.835 18.984 1.00 64.94 91 ARG A N 1
ATOM 702 C CA . ARG A 1 91 ? -18.570 -0.178 18.516 1.00 64.94 91 ARG A CA 1
ATOM 703 C C . ARG A 1 91 ? -17.943 -0.924 17.358 1.00 64.94 91 ARG A C 1
ATOM 705 O O . ARG A 1 91 ? -17.536 -0.297 16.378 1.00 64.94 91 ARG A O 1
ATOM 712 N N . ASP A 1 92 ? -17.883 -2.242 17.479 1.00 62.06 92 ASP A N 1
ATOM 713 C CA . ASP A 1 92 ? -17.346 -3.121 16.447 1.00 62.06 92 ASP A CA 1
ATOM 714 C C . ASP A 1 92 ? -18.474 -3.539 15.491 1.00 62.06 92 ASP A C 1
ATOM 716 O O . ASP A 1 92 ? -19.101 -4.584 15.643 1.00 62.06 92 ASP A O 1
ATOM 720 N N . ASP A 1 93 ? -18.805 -2.646 14.555 1.00 61.66 93 ASP A N 1
ATOM 721 C CA . ASP A 1 93 ? -19.886 -2.827 13.582 1.00 61.66 93 ASP A CA 1
ATOM 722 C C . ASP A 1 93 ? -19.333 -2.955 12.155 1.00 61.66 93 ASP A C 1
ATOM 724 O O . ASP A 1 93 ? -18.339 -2.319 11.784 1.00 61.66 93 ASP A O 1
ATOM 728 N N . SER A 1 94 ? -20.049 -3.677 11.283 1.00 69.19 94 SER A N 1
ATOM 729 C CA . SER A 1 94 ? -19.713 -3.801 9.850 1.00 69.19 94 SER A CA 1
ATOM 730 C C . SER A 1 94 ? -19.609 -2.448 9.125 1.00 69.19 94 SER A C 1
ATOM 732 O O . SER A 1 94 ? -18.967 -2.343 8.080 1.00 69.19 94 SER A O 1
ATOM 734 N N . TYR A 1 95 ? -20.182 -1.383 9.693 1.00 62.78 95 TYR A N 1
ATOM 735 C CA . TYR A 1 95 ? -20.035 -0.014 9.199 1.00 62.78 95 TYR A CA 1
ATOM 736 C C . TYR A 1 95 ? -18.591 0.502 9.240 1.00 62.78 95 TYR A C 1
ATOM 738 O O . TYR A 1 95 ? -18.209 1.267 8.354 1.00 62.78 95 TYR A O 1
ATOM 746 N N . ASN A 1 96 ? -17.769 0.074 10.203 1.00 62.41 96 ASN A N 1
ATOM 747 C CA . ASN A 1 96 ? -16.361 0.486 10.272 1.00 62.41 96 ASN A CA 1
ATOM 748 C C . ASN A 1 96 ? -15.564 -0.097 9.096 1.00 62.41 96 ASN A C 1
ATOM 750 O O . ASN A 1 96 ? -14.763 0.600 8.474 1.00 62.41 96 ASN A O 1
ATOM 754 N N . TYR A 1 97 ? -15.875 -1.338 8.717 1.00 62.88 97 TYR A N 1
ATOM 755 C CA . TYR A 1 97 ? -15.342 -1.989 7.521 1.00 62.88 97 TYR A CA 1
ATOM 756 C C . TYR A 1 97 ? -15.812 -1.291 6.235 1.00 62.88 97 TYR A C 1
ATOM 758 O O . TYR A 1 97 ? -15.032 -1.119 5.294 1.00 62.88 97 TYR A O 1
ATOM 766 N N . PHE A 1 98 ? -17.067 -0.832 6.198 1.00 66.94 98 PHE A N 1
ATOM 767 C CA . PHE A 1 98 ? -17.625 -0.111 5.051 1.00 66.94 98 PHE A CA 1
ATOM 768 C C . PHE A 1 98 ? -16.974 1.268 4.854 1.00 66.94 98 PHE A C 1
ATOM 770 O O . PHE A 1 98 ? -16.672 1.650 3.725 1.00 66.94 98 PHE A O 1
ATOM 777 N N . LEU A 1 99 ? -16.691 1.986 5.946 1.00 65.75 99 LEU A N 1
ATOM 778 C CA . LEU A 1 99 ? -15.974 3.267 5.938 1.00 65.75 99 LEU A CA 1
ATOM 779 C C . LEU A 1 99 ? -14.501 3.108 5.541 1.00 65.75 99 LEU A C 1
ATOM 781 O O . LEU A 1 99 ? -13.988 3.891 4.739 1.00 65.75 99 LEU A O 1
ATOM 785 N N . GLY A 1 100 ? -13.827 2.072 6.054 1.00 62.00 100 GLY A N 1
ATOM 786 C CA . GLY A 1 100 ? -12.466 1.734 5.636 1.00 62.00 100 GLY A CA 1
ATOM 787 C C . GLY A 1 100 ? -12.392 1.440 4.137 1.00 62.00 100 GLY A C 1
ATOM 788 O O . GLY A 1 100 ? -11.507 1.939 3.441 1.00 62.00 100 GLY A O 1
ATOM 789 N N . THR A 1 101 ? -13.364 0.685 3.623 1.00 63.41 101 THR A N 1
ATOM 790 C CA . THR A 1 101 ? -13.470 0.347 2.198 1.00 63.41 101 THR A CA 1
ATOM 791 C C . THR A 1 101 ? -13.774 1.589 1.355 1.00 63.41 101 THR A C 1
ATOM 793 O O . THR A 1 101 ? -13.025 1.900 0.435 1.00 63.41 101 THR A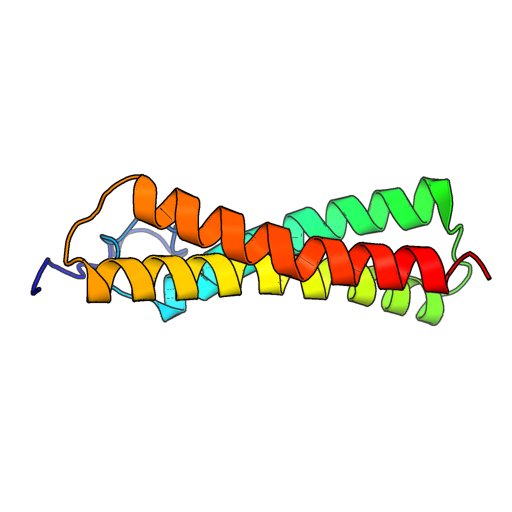 O 1
ATOM 796 N N . SER A 1 102 ? -14.805 2.372 1.675 1.00 66.31 102 SER A N 1
ATOM 797 C CA . SER A 1 102 ? -15.189 3.535 0.860 1.00 66.31 102 SER A CA 1
ATOM 798 C C . SER A 1 102 ? -14.072 4.579 0.746 1.00 66.31 102 SER A C 1
ATOM 800 O O . SER A 1 102 ? -13.801 5.076 -0.349 1.00 66.31 102 SER A O 1
ATOM 802 N N . ARG A 1 103 ? -13.356 4.854 1.846 1.00 63.22 103 ARG A N 1
ATOM 803 C CA . ARG A 1 103 ? -12.221 5.786 1.855 1.00 63.22 103 ARG A CA 1
ATOM 804 C C . ARG A 1 103 ? -11.041 5.247 1.047 1.00 63.22 103 ARG A C 1
ATOM 806 O O . ARG A 1 103 ? -10.459 5.988 0.256 1.00 63.22 103 ARG A O 1
ATOM 813 N N . SER A 1 104 ? -10.707 3.969 1.234 1.00 60.34 104 SER A N 1
ATOM 814 C CA . SER A 1 104 ? -9.555 3.338 0.584 1.00 60.34 104 SER A CA 1
ATOM 815 C C . SER A 1 104 ? -9.755 3.176 -0.927 1.00 60.34 104 SER A C 1
ATOM 817 O O . SER A 1 104 ? -8.840 3.452 -1.700 1.00 60.34 104 SER A O 1
ATOM 819 N N . TYR A 1 105 ? -10.959 2.806 -1.373 1.00 60.72 105 TYR A N 1
ATOM 820 C CA . TYR A 1 105 ? -11.275 2.681 -2.798 1.00 60.72 105 TYR A CA 1
ATOM 821 C C . TYR A 1 105 ? -11.458 4.053 -3.471 1.00 60.72 105 TYR A C 1
ATOM 823 O O . TYR A 1 105 ? -10.895 4.276 -4.542 1.00 60.72 105 TYR A O 1
ATOM 831 N N . GLY A 1 106 ? -12.176 4.996 -2.846 1.00 60.06 106 GLY A N 1
ATOM 832 C CA . GLY A 1 106 ? -12.530 6.283 -3.464 1.00 60.06 106 GLY A CA 1
ATOM 833 C C . GLY A 1 106 ? -11.340 7.196 -3.777 1.00 60.06 106 GLY A C 1
ATOM 834 O O . GLY A 1 106 ? -11.297 7.818 -4.835 1.00 60.06 106 GLY A O 1
ATOM 835 N N . GLU A 1 107 ? -10.335 7.250 -2.902 1.00 59.31 107 GLU A N 1
ATOM 836 C CA . GLU A 1 107 ? -9.170 8.126 -3.104 1.00 59.31 107 GLU A CA 1
ATOM 837 C C . GLU A 1 107 ? -8.111 7.491 -4.024 1.00 59.31 107 GLU A C 1
ATOM 839 O O . GLU A 1 107 ? -7.362 8.186 -4.714 1.00 59.31 107 GLU A O 1
ATOM 844 N N . ARG A 1 108 ? -8.064 6.152 -4.081 1.00 60.84 108 ARG A N 1
ATOM 845 C CA . ARG A 1 108 ? -6.973 5.412 -4.730 1.00 60.84 108 ARG A CA 1
ATOM 846 C C . ARG A 1 108 ? -7.289 4.907 -6.130 1.00 60.84 108 ARG A C 1
ATOM 848 O O . ARG A 1 108 ? -6.370 4.835 -6.945 1.00 60.84 108 ARG A O 1
ATOM 855 N N . LEU A 1 109 ? -8.567 4.692 -6.458 1.00 57.47 109 LEU A N 1
ATOM 856 C CA . LEU A 1 109 ? -9.014 4.542 -7.849 1.00 57.47 109 LEU A CA 1
ATOM 857 C C . LEU A 1 109 ? -8.594 5.752 -8.687 1.00 57.47 109 LEU A C 1
ATOM 859 O O . LEU A 1 109 ? -8.116 5.588 -9.803 1.00 57.47 109 LEU A O 1
ATOM 863 N N . HIS A 1 110 ? -8.663 6.958 -8.122 1.00 58.00 110 HIS A N 1
ATOM 864 C CA . HIS A 1 110 ? -8.233 8.168 -8.815 1.00 58.00 110 HIS A CA 1
ATOM 865 C C . HIS A 1 110 ? -6.716 8.195 -9.084 1.00 58.00 110 HIS A C 1
ATOM 867 O O . HIS A 1 110 ? -6.283 8.735 -10.100 1.00 58.00 110 HIS A O 1
ATOM 873 N N . TYR A 1 111 ? -5.902 7.589 -8.211 1.00 60.78 111 TYR A N 1
ATOM 874 C CA . TYR A 1 111 ? -4.446 7.515 -8.371 1.00 60.78 111 TYR A CA 1
ATOM 875 C C . TYR A 1 111 ? -4.032 6.444 -9.390 1.00 60.78 111 TYR A C 1
ATOM 877 O O . TYR A 1 111 ? -3.219 6.721 -10.269 1.00 60.78 111 TYR A O 1
ATOM 885 N N . ILE A 1 112 ? -4.647 5.256 -9.334 1.00 58.94 112 ILE A N 1
ATOM 886 C CA . ILE A 1 112 ? -4.422 4.181 -10.315 1.00 58.94 112 ILE A CA 1
ATOM 887 C C . ILE A 1 112 ? -4.894 4.626 -11.705 1.00 58.94 112 ILE A C 1
ATOM 889 O O . ILE A 1 112 ? -4.156 4.477 -12.674 1.00 58.94 112 ILE A O 1
ATOM 893 N N . LEU A 1 113 ? -6.063 5.270 -11.811 1.00 57.47 113 LEU A N 1
ATOM 894 C CA . LEU A 1 113 ? -6.545 5.831 -13.079 1.00 57.47 113 LEU A CA 1
ATOM 895 C C . LEU A 1 113 ? -5.624 6.932 -13.622 1.00 57.47 113 LEU A C 1
ATOM 897 O O . LEU A 1 113 ? -5.507 7.068 -14.837 1.00 57.47 113 LEU A O 1
ATOM 901 N N . ARG A 1 114 ? -4.951 7.707 -12.758 1.00 59.94 114 ARG A N 1
ATOM 902 C CA . ARG A 1 114 ? -3.945 8.693 -13.189 1.00 59.94 114 ARG A CA 1
ATOM 903 C C . ARG A 1 114 ? -2.677 8.029 -13.719 1.00 59.94 114 ARG A C 1
ATOM 905 O O . ARG A 1 114 ? -2.150 8.497 -14.720 1.00 59.94 114 ARG A O 1
ATOM 912 N N . ILE A 1 115 ? -2.216 6.952 -13.078 1.00 57.38 115 ILE A N 1
ATOM 913 C CA . ILE A 1 115 ? -1.051 6.174 -13.526 1.00 57.38 115 ILE A CA 1
ATOM 914 C C . ILE A 1 115 ? -1.352 5.519 -14.878 1.00 57.38 115 ILE A C 1
ATOM 916 O O . ILE A 1 115 ? -0.624 5.754 -15.834 1.00 57.38 115 ILE A O 1
ATOM 920 N N . VAL A 1 116 ? -2.479 4.813 -15.008 1.00 54.16 116 VAL A N 1
ATOM 921 C CA . VAL A 1 116 ? -2.881 4.166 -16.273 1.00 54.16 116 VAL A CA 1
ATOM 922 C C . VAL A 1 116 ? -3.087 5.190 -17.398 1.00 54.16 116 VAL A C 1
ATOM 924 O O . VAL A 1 116 ? -2.756 4.926 -18.552 1.00 54.16 116 VAL A O 1
ATOM 927 N N . ARG A 1 117 ? -3.592 6.393 -17.087 1.00 50.97 117 ARG A N 1
ATOM 928 C CA . ARG A 1 117 ? -3.733 7.481 -18.072 1.00 50.97 117 ARG A CA 1
ATOM 929 C C . ARG A 1 117 ? -2.400 8.113 -18.474 1.00 50.97 117 ARG A C 1
ATOM 931 O O . ARG A 1 117 ? -2.265 8.521 -19.618 1.00 50.97 117 ARG A O 1
ATOM 938 N N . SER A 1 118 ? -1.434 8.184 -17.559 1.00 48.16 118 SER A N 1
ATOM 939 C CA . SER A 1 118 ? -0.080 8.700 -17.813 1.00 48.16 118 SER A CA 1
ATOM 940 C C . SER A 1 118 ? 0.784 7.760 -18.656 1.00 48.16 118 SER A C 1
ATOM 942 O O . SER A 1 118 ? 1.857 8.165 -19.085 1.00 48.16 118 SER A O 1
ATOM 944 N N . GLU A 1 119 ? 0.366 6.511 -18.839 1.00 52.75 119 GLU A N 1
ATOM 945 C CA . GLU A 1 119 ? 1.133 5.492 -19.561 1.00 52.75 119 GLU A CA 1
ATOM 946 C C . GLU A 1 119 ? 0.588 5.202 -20.961 1.00 52.75 119 GLU A C 1
ATOM 948 O O . GLU A 1 119 ? 1.212 4.459 -21.709 1.00 52.75 119 GLU A O 1
ATOM 953 N N . ASN A 1 120 ? -0.549 5.807 -21.319 1.00 46.53 120 ASN A N 1
ATOM 954 C CA . ASN A 1 120 ? -1.156 5.742 -22.651 1.00 46.53 120 ASN A CA 1
ATOM 955 C C . ASN A 1 120 ? -0.921 7.024 -23.482 1.00 46.53 120 ASN A C 1
ATOM 957 O O . ASN A 1 120 ? -1.623 7.237 -24.470 1.00 46.53 120 ASN A O 1
ATOM 961 N N . PHE A 1 121 ? 0.024 7.884 -23.082 1.00 38.34 121 PHE A N 1
ATOM 962 C CA . PHE A 1 121 ? 0.424 9.094 -23.809 1.00 38.34 121 PHE A CA 1
ATOM 963 C C . PHE A 1 121 ? 1.945 9.250 -23.827 1.00 38.34 121 PHE A C 1
ATOM 965 O O . PHE A 1 121 ? 2.573 8.894 -22.802 1.00 38.34 121 PHE A O 1
#

pLDDT: mean 72.46, std 11.55, range [38.34, 88.88]

Radius of gyration: 17.33 Å; chains: 1; bounding box: 35×31×52 Å

Foldseek 3Di:
DCDDLDADPPDPADDLPRGDQLHPLVSNLVRQLVVLLVVQQVVLVCCCVPPVVDPDDVVSVVSSCLRRVLSSVLSNQLSVQLSVVCVVPVDDDCVSSVRSVCVSCVVSVVVNVVVVVVVVD

Sequence (121 aa):
MSCGCEEKPWRNYYRYYDTPDGCDVGKKILVTSRYGTIAGMIFATYDVLMFSHAVGLVPVLKRYATHVVPLALMGATFTVVSNAALQARERDDSYNYFLGTSRSYGERLHYILRIVRSENF

InterPro domains:
  IPR039205 NADH dehydrogenase [ubiquinone] 1 alpha subcomplex subunit 11 [PTHR21382] (14-100)